Protein AF-A0A396RVX7-F1 (afdb_monomer)

Sequence (44 aa):
MVTRSNANSSGLWSKRISQKDRLIYRFDDKSIYIFAIGGHYDQP

Solvent-accessible surface area (backbone a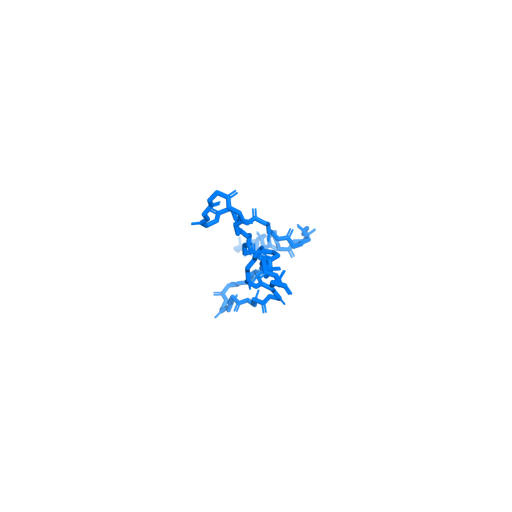toms only — not comparable to full-atom values): 3077 Å² total; per-residue (Å²): 136,84,83,78,78,78,85,79,82,78,79,76,45,79,44,76,81,50,99,69,25,36,37,35,31,42,66,62,101,84,49,77,48,76,80,47,78,55,46,78,81,85,72,129

Radius of gyration: 15.04 Å; Cα contacts (8 Å, |Δi|>4): 51; chains: 1; bounding box: 41×19×40 Å

InterPro domains:
  IPR009614 Toxin YoeB [PF06769] (7-41)
  IPR035093 Toxin-antitoxin system, RelE/ParE toxin domain superfamily [G3DSA:3.30.2310.20] (2-41)
  IPR035093 Toxin-antitoxin system, RelE/ParE toxin domain superfamily [SSF143011] (8-40)

Nearest PDB structures (foldseek):
  3pge-assembly1_A  TM=5.930E-01  e=1.529E+00  Saccharomyces cerevisiae
  1t6l-assembly1_A-2  TM=4.828E-01  e=9.291E-01  Human betaherpesvirus 5
  5ixa-assembly1_A  TM=4.899E-01  e=1.192E+00  Human herpesvirus 5 strain AD169
  2vgn-assembly2_B  TM=5.676E-01  e=2.363E+00  Saccharomyces cerevisiae S288C
  5iwd-assembly1_A-2  TM=4.892E-01  e=3.032E+00  Human herpesvirus 5 strain AD169

Secondary structure (DSSP, 8-state):
---------S--EEEE-SSS-EEEEEE-SS-EEEEEEE------

pLDDT: mean 79.58, std 16.12, range [43.19, 94.81]

Structure (mmCIF, N/CA/C/O backbone):
data_AF-A0A396RVX7-F1
#
_entry.id   AF-A0A396RVX7-F1
#
loop_
_atom_site.group_PDB
_atom_site.id
_atom_site.type_symbol
_atom_site.label_atom_id
_atom_site.label_alt_id
_atom_site.label_comp_id
_atom_site.label_asym_id
_atom_site.label_entity_id
_atom_site.label_seq_id
_atom_site.pdbx_PDB_ins_code
_atom_site.Cartn_x
_atom_site.Cartn_y
_atom_site.Cartn_z
_atom_site.occupancy
_atom_site.B_iso_or_equiv
_atom_site.auth_seq_id
_atom_site.auth_comp_id
_atom_site.auth_asym_id
_atom_site.auth_atom_id
_atom_site.pdbx_PDB_model_num
ATOM 1 N N . MET A 1 1 ? -24.326 12.448 21.801 1.00 43.19 1 MET A N 1
ATOM 2 C CA . MET A 1 1 ? -24.038 11.192 21.075 1.00 43.19 1 MET A CA 1
ATOM 3 C C . MET A 1 1 ? -23.220 11.551 19.847 1.00 43.19 1 MET A C 1
ATOM 5 O O .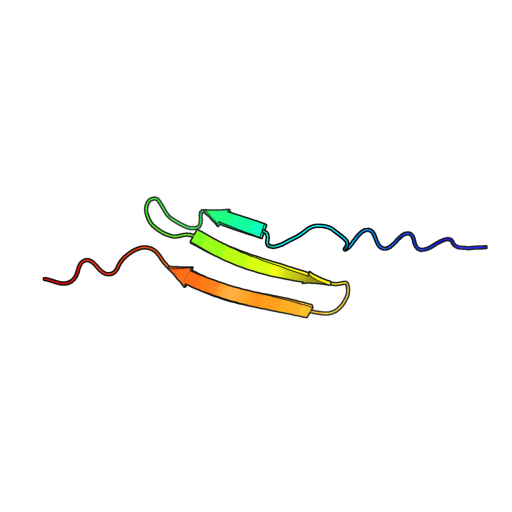 MET A 1 1 ? -23.769 12.126 18.922 1.00 43.19 1 MET A O 1
ATOM 9 N N . VAL A 1 2 ? -21.904 11.330 19.874 1.00 49.16 2 VAL A N 1
ATOM 10 C CA . VAL A 1 2 ? -21.049 11.535 18.695 1.00 49.16 2 VAL A CA 1
ATOM 11 C C . VAL A 1 2 ? -20.935 10.186 18.003 1.00 49.16 2 VAL A C 1
ATOM 13 O O . VAL A 1 2 ? -20.168 9.330 18.435 1.00 49.16 2 VAL A O 1
ATOM 16 N N . THR A 1 3 ? -21.734 9.959 16.968 1.00 52.84 3 THR A N 1
ATOM 17 C CA . THR A 1 3 ? -21.595 8.777 16.118 1.00 52.84 3 THR A CA 1
ATOM 18 C C . THR A 1 3 ? -20.359 8.987 15.249 1.00 52.84 3 THR A C 1
ATOM 20 O O . THR A 1 3 ? -20.409 9.649 14.216 1.00 52.84 3 THR A O 1
ATOM 23 N N . ARG A 1 4 ? -19.204 8.475 15.688 1.00 57.06 4 ARG A N 1
ATOM 24 C CA . ARG A 1 4 ? -18.051 8.315 14.798 1.00 57.06 4 ARG A CA 1
ATOM 25 C C . ARG A 1 4 ? -18.357 7.159 13.855 1.00 57.06 4 ARG A C 1
ATOM 27 O O . ARG A 1 4 ? -18.049 6.010 14.151 1.00 57.06 4 ARG A O 1
ATOM 34 N N . SER A 1 5 ? -18.988 7.467 12.732 1.00 55.78 5 SER A N 1
ATOM 35 C CA . SER A 1 5 ? -19.108 6.544 11.609 1.00 55.78 5 SER A CA 1
ATOM 36 C C . SER A 1 5 ? -17.737 6.439 10.940 1.00 55.78 5 SER A C 1
ATOM 38 O O . SER A 1 5 ? -17.471 7.135 9.964 1.00 55.78 5 SER A O 1
ATOM 40 N N . ASN A 1 6 ? -16.821 5.638 11.495 1.00 57.34 6 ASN A N 1
ATOM 41 C CA . ASN A 1 6 ? -1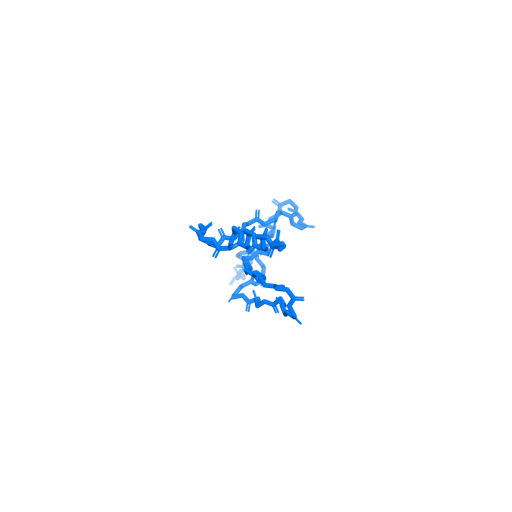5.563 5.350 10.813 1.00 57.34 6 ASN A CA 1
ATOM 42 C C . ASN A 1 6 ? -15.849 4.359 9.679 1.00 57.34 6 ASN A C 1
ATOM 44 O O . ASN A 1 6 ? -15.856 3.145 9.874 1.00 57.34 6 ASN A O 1
ATOM 48 N N . ALA A 1 7 ? -16.181 4.892 8.506 1.00 56.75 7 ALA A N 1
ATOM 49 C CA . ALA A 1 7 ? -16.408 4.116 7.298 1.00 56.75 7 ALA A CA 1
ATOM 50 C C . ALA A 1 7 ? -15.059 3.649 6.723 1.00 56.75 7 ALA A C 1
ATOM 52 O O . ALA A 1 7 ? -14.608 4.136 5.692 1.00 56.75 7 ALA A O 1
ATOM 53 N N . ASN A 1 8 ? -14.399 2.707 7.398 1.00 58.75 8 ASN A N 1
ATOM 54 C CA . ASN A 1 8 ? -13.187 2.045 6.909 1.00 58.75 8 ASN A CA 1
ATOM 55 C C . ASN A 1 8 ? -13.485 0.601 6.470 1.00 58.75 8 ASN A C 1
ATOM 57 O O . ASN A 1 8 ? -12.829 -0.354 6.887 1.00 58.75 8 ASN A O 1
ATOM 61 N N . SER A 1 9 ? -14.556 0.420 5.698 1.00 61.50 9 SER A N 1
ATOM 62 C CA . SER A 1 9 ? -15.130 -0.900 5.404 1.00 61.50 9 SER A CA 1
ATOM 63 C C . SER A 1 9 ? -15.141 -1.238 3.916 1.00 61.50 9 SER A C 1
ATOM 65 O O . SER A 1 9 ? -16.102 -1.839 3.445 1.00 61.50 9 SER A O 1
ATOM 67 N N . SER A 1 10 ? -14.112 -0.873 3.145 1.00 62.12 10 SER A N 1
ATOM 68 C CA . SER A 1 10 ? -14.095 -1.253 1.724 1.00 62.12 10 SER A CA 1
ATOM 69 C C . SER A 1 10 ? -12.705 -1.233 1.076 1.00 62.12 10 SER A C 1
ATOM 71 O O . SER A 1 10 ? -12.394 -0.356 0.277 1.00 62.12 10 SER A O 1
ATOM 73 N N . GLY A 1 11 ? -11.889 -2.249 1.373 1.00 79.12 11 GLY A N 1
ATOM 74 C CA . GLY A 1 11 ? -10.846 -2.731 0.454 1.00 79.1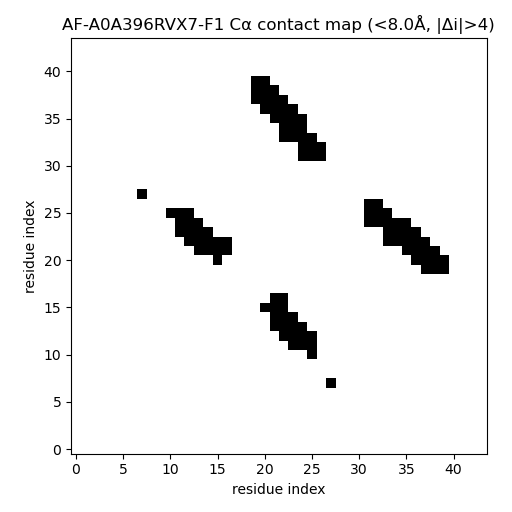2 11 GLY A CA 1
ATOM 75 C C . GLY A 1 11 ? -9.492 -2.005 0.435 1.00 79.12 11 GLY A C 1
ATOM 76 O O . GLY A 1 11 ? -9.207 -1.110 1.229 1.00 79.12 11 GLY A O 1
ATOM 77 N N . LEU A 1 12 ? -8.620 -2.474 -0.466 1.00 90.88 12 LEU A N 1
ATOM 78 C CA . LEU A 1 12 ? -7.317 -1.873 -0.763 1.00 90.88 12 LEU A CA 1
ATOM 79 C C . LEU A 1 12 ? -7.488 -0.727 -1.765 1.00 90.88 12 LEU A C 1
ATOM 81 O O . LEU A 1 12 ? -8.218 -0.847 -2.748 1.00 90.88 12 LEU A O 1
ATOM 85 N N . TRP A 1 13 ? -6.749 0.353 -1.553 1.00 92.81 13 TRP A N 1
ATOM 86 C CA . TRP A 1 13 ? -6.664 1.492 -2.456 1.00 92.81 13 TRP A CA 1
ATOM 87 C C . TRP A 1 13 ? -5.458 1.346 -3.383 1.00 92.81 13 TRP A C 1
ATOM 89 O O . TRP A 1 13 ? -4.386 0.906 -2.968 1.00 92.81 13 TRP A O 1
ATOM 99 N N . SER A 1 14 ? -5.626 1.755 -4.643 1.00 92.50 14 SER A N 1
ATOM 100 C CA . SER A 1 14 ? -4.552 1.822 -5.639 1.00 92.50 14 SER A CA 1
ATOM 101 C C . SER A 1 14 ? -4.336 3.269 -6.063 1.00 92.50 14 SER A C 1
ATOM 103 O O . SER A 1 14 ? -5.214 3.863 -6.688 1.00 92.50 14 SER A O 1
ATOM 105 N N . LYS A 1 15 ? -3.136 3.805 -5.841 1.00 92.19 15 LYS A N 1
ATOM 106 C CA . LYS A 1 15 ? -2.722 5.118 -6.353 1.00 92.19 15 LYS A CA 1
ATOM 107 C C . LYS A 1 15 ? -1.613 4.957 -7.386 1.00 92.19 15 LYS A C 1
ATOM 109 O O . LYS A 1 15 ? -0.624 4.277 -7.135 1.00 92.19 15 LYS A O 1
ATOM 114 N N . ARG A 1 16 ? -1.754 5.601 -8.544 1.00 92.62 16 ARG A N 1
ATOM 115 C CA . ARG A 1 16 ? -0.676 5.687 -9.537 1.00 92.62 16 ARG A CA 1
ATOM 116 C C . ARG A 1 16 ? 0.347 6.722 -9.069 1.00 92.62 16 ARG A C 1
ATOM 118 O O . ARG A 1 16 ? -0.038 7.850 -8.770 1.00 92.62 16 ARG A O 1
ATOM 125 N N . ILE A 1 17 ? 1.617 6.333 -8.987 1.00 92.12 17 ILE A N 1
ATOM 126 C CA . ILE A 1 17 ? 2.714 7.219 -8.549 1.00 92.12 17 ILE A CA 1
ATOM 127 C C . ILE A 1 17 ? 3.688 7.555 -9.686 1.00 92.12 17 ILE A C 1
ATOM 129 O O . ILE A 1 17 ? 4.392 8.554 -9.607 1.00 92.12 17 ILE A O 1
ATOM 133 N N . SER A 1 18 ? 3.674 6.776 -10.770 1.00 88.56 18 SER A N 1
ATOM 134 C CA 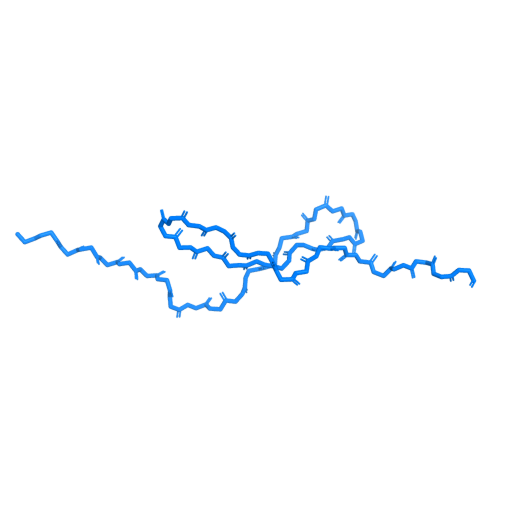. SER A 1 18 ? 4.374 7.070 -12.024 1.00 88.56 18 SER A CA 1
ATOM 135 C C . SER A 1 18 ? 3.576 6.524 -13.216 1.00 88.56 18 SER A C 1
ATOM 137 O O . SER A 1 18 ? 2.505 5.936 -13.046 1.00 88.56 18 SER A O 1
ATOM 139 N N . GLN A 1 19 ? 4.075 6.668 -14.448 1.00 87.31 19 GLN A N 1
ATOM 140 C CA . GLN A 1 19 ? 3.421 6.042 -15.600 1.00 87.31 19 GLN A CA 1
ATOM 141 C C . GLN A 1 19 ? 3.330 4.510 -15.457 1.00 87.31 19 GLN A C 1
ATOM 143 O O . GLN A 1 19 ? 2.345 3.924 -15.909 1.00 87.31 19 GLN A O 1
ATOM 148 N N . LYS A 1 20 ? 4.295 3.865 -14.801 1.00 85.25 20 LYS A N 1
ATOM 149 C CA . LYS A 1 20 ? 4.347 2.402 -14.676 1.00 85.25 20 LYS A CA 1
ATOM 150 C C . LYS A 1 20 ? 3.985 1.900 -13.273 1.00 85.25 20 LYS A C 1
ATOM 152 O O . LYS A 1 20 ? 3.485 0.788 -13.147 1.00 85.25 20 LYS A O 1
ATOM 157 N N . ASP A 1 21 ? 4.145 2.726 -12.242 1.00 89.88 21 ASP A N 1
ATOM 158 C CA . ASP A 1 21 ? 4.091 2.277 -10.850 1.00 89.88 21 ASP A CA 1
ATOM 159 C C . AS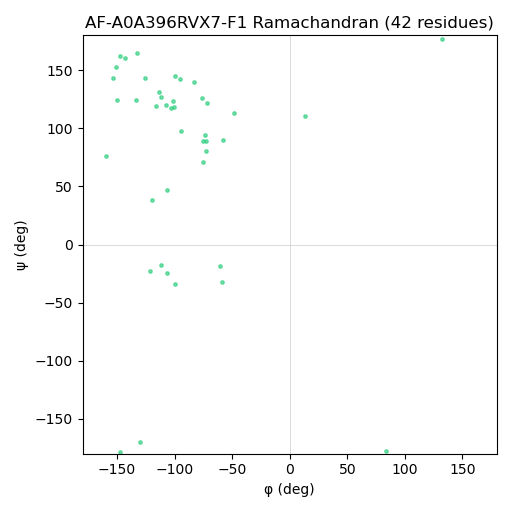P A 1 21 ? 2.750 2.530 -10.163 1.00 89.88 21 ASP A C 1
ATOM 161 O O . ASP A 1 21 ? 2.098 3.575 -10.337 1.00 89.88 21 ASP A O 1
ATOM 165 N N . ARG A 1 22 ? 2.383 1.589 -9.287 1.00 92.81 22 ARG A N 1
ATOM 166 C CA . ARG A 1 22 ? 1.227 1.701 -8.397 1.00 92.81 22 ARG A CA 1
ATOM 167 C C . ARG A 1 22 ? 1.633 1.484 -6.943 1.00 92.81 22 ARG A C 1
ATOM 169 O O . ARG A 1 22 ? 2.477 0.653 -6.624 1.00 92.81 22 ARG A O 1
ATOM 176 N N . LEU A 1 23 ? 0.990 2.248 -6.070 1.00 93.75 23 LEU A N 1
ATOM 177 C CA . LEU A 1 23 ? 0.993 2.066 -4.629 1.00 93.75 23 LEU A CA 1
ATOM 178 C C . LEU A 1 23 ? -0.313 1.381 -4.239 1.00 93.75 23 LEU A C 1
ATOM 180 O O . LEU A 1 23 ? -1.388 1.954 -4.443 1.00 93.75 23 LEU A O 1
ATOM 184 N N . ILE A 1 24 ? -0.210 0.185 -3.667 1.00 94.62 24 ILE A N 1
ATOM 185 C CA . ILE A 1 24 ? -1.342 -0.546 -3.099 1.00 94.62 24 ILE A CA 1
ATOM 186 C C . ILE A 1 24 ? -1.285 -0.410 -1.582 1.00 94.62 24 ILE A C 1
ATOM 188 O O . ILE A 1 24 ? -0.319 -0.840 -0.946 1.00 94.62 24 ILE A O 1
ATOM 192 N N . TYR A 1 25 ? -2.306 0.212 -0.999 1.00 94.81 25 TYR A N 1
ATOM 193 C CA . TYR A 1 25 ? -2.310 0.563 0.416 1.00 94.81 25 TYR A CA 1
ATOM 194 C C . TYR A 1 25 ? -3.712 0.517 1.020 1.00 94.81 25 TYR A C 1
ATOM 196 O O . TYR A 1 25 ? -4.722 0.570 0.325 1.00 94.81 25 TYR A O 1
ATOM 204 N N . ARG A 1 26 ? -3.775 0.457 2.345 1.00 93.94 26 ARG A N 1
ATOM 205 C CA . ARG A 1 26 ? -4.975 0.802 3.115 1.00 93.94 26 ARG A CA 1
ATOM 206 C C . ARG A 1 26 ? -4.565 1.721 4.252 1.00 93.94 26 ARG A C 1
ATOM 208 O O . ARG A 1 26 ? -3.385 1.799 4.586 1.00 93.94 26 ARG A O 1
ATOM 215 N N . PHE A 1 27 ? -5.521 2.384 4.871 1.00 92.06 27 PHE A N 1
ATOM 216 C CA . PHE A 1 27 ? -5.250 3.211 6.035 1.00 92.06 27 PHE A CA 1
ATOM 217 C C . PHE A 1 27 ? -6.398 3.113 7.027 1.00 92.06 27 PHE A C 1
ATOM 219 O O . PHE A 1 27 ? -7.497 2.686 6.680 1.00 92.06 27 PHE A O 1
ATOM 226 N N . ASP A 1 28 ? -6.119 3.472 8.265 1.00 89.19 28 ASP A N 1
ATOM 227 C CA . ASP A 1 28 ? -7.112 3.770 9.285 1.00 89.19 28 ASP A CA 1
ATOM 228 C C . ASP A 1 28 ? -6.771 5.114 9.939 1.00 89.19 28 ASP A C 1
ATOM 230 O O . ASP A 1 28 ? -5.911 5.852 9.455 1.00 89.19 28 ASP A O 1
ATOM 234 N N . ASP A 1 29 ? -7.448 5.441 11.038 1.00 89.81 29 ASP A N 1
ATOM 235 C CA . ASP A 1 29 ? -7.275 6.713 11.746 1.00 89.81 29 ASP A CA 1
ATOM 236 C C . ASP A 1 29 ? -5.847 6.946 12.267 1.00 89.81 29 ASP A C 1
ATOM 238 O O . ASP A 1 29 ? -5.504 8.071 12.631 1.00 89.81 29 ASP A O 1
ATOM 242 N N . LYS A 1 30 ? -5.025 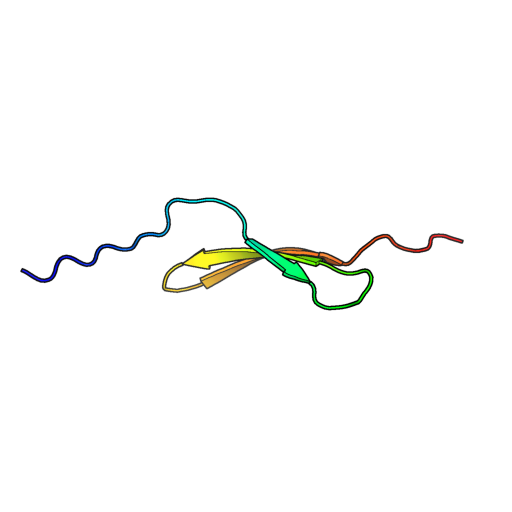5.897 12.379 1.00 92.81 30 LYS A N 1
ATOM 243 C CA . LYS A 1 30 ? -3.720 5.940 13.052 1.00 92.81 30 LYS A CA 1
ATOM 244 C C . LYS A 1 30 ? -2.563 5.547 12.154 1.00 92.81 30 LYS A C 1
ATOM 246 O O . LYS A 1 30 ? -1.417 5.850 12.485 1.00 92.81 30 LYS A O 1
ATOM 251 N N . SER A 1 31 ? -2.806 4.802 11.083 1.00 93.38 31 SER A N 1
ATOM 252 C CA . SER A 1 31 ? -1.729 4.183 10.318 1.00 93.38 31 SER A CA 1
ATOM 253 C C . SER A 1 31 ? -2.071 3.993 8.849 1.00 93.38 31 SER A C 1
ATOM 255 O O . SER A 1 31 ? -3.223 3.812 8.460 1.00 93.38 31 SER A O 1
ATOM 257 N N . ILE A 1 32 ? -1.020 3.990 8.029 1.00 93.19 32 ILE A N 1
ATOM 258 C CA . ILE A 1 32 ? -1.065 3.624 6.615 1.00 93.19 32 ILE A CA 1
ATOM 259 C C . ILE A 1 32 ? -0.300 2.314 6.462 1.00 93.19 32 ILE A C 1
ATOM 261 O O . ILE A 1 32 ? 0.856 2.212 6.864 1.00 93.19 32 ILE A O 1
ATOM 265 N N . TYR A 1 33 ? -0.938 1.322 5.854 1.00 94.00 33 TYR A N 1
ATOM 266 C CA . TYR A 1 33 ? -0.342 0.026 5.563 1.00 94.00 33 TYR A CA 1
ATOM 267 C C .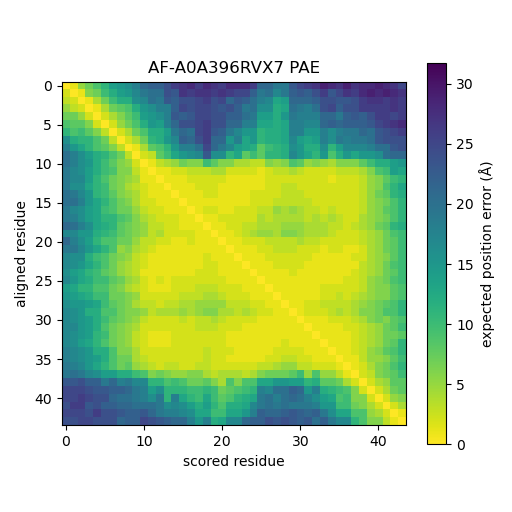 TYR A 1 33 ? -0.076 -0.063 4.073 1.00 94.00 33 TYR A C 1
ATOM 269 O O . TYR A 1 33 ? -1.001 0.027 3.261 1.00 94.00 33 TYR A O 1
ATOM 277 N N . ILE A 1 34 ? 1.188 -0.255 3.725 1.00 94.50 34 ILE A N 1
ATOM 278 C CA . ILE A 1 34 ? 1.625 -0.393 2.345 1.00 94.50 34 ILE A CA 1
ATOM 279 C C . ILE A 1 34 ? 1.847 -1.875 2.061 1.00 94.50 34 ILE A C 1
ATOM 281 O O . ILE A 1 34 ? 2.617 -2.528 2.759 1.00 94.50 34 ILE A O 1
ATOM 285 N N . PHE A 1 35 ? 1.165 -2.396 1.043 1.00 92.12 35 PHE A N 1
ATOM 286 C CA . PHE A 1 35 ? 1.243 -3.807 0.654 1.00 92.12 35 PHE A CA 1
ATOM 287 C C . PHE A 1 35 ? 2.168 -4.023 -0.540 1.00 92.12 35 PHE A C 1
ATOM 289 O O . PHE A 1 35 ? 2.840 -5.045 -0.621 1.00 92.12 35 PHE A O 1
ATOM 296 N N . ALA A 1 36 ? 2.204 -3.061 -1.463 1.00 92.00 36 ALA A N 1
ATOM 297 C CA . ALA A 1 36 ? 3.092 -3.091 -2.615 1.00 92.00 36 ALA A CA 1
ATOM 298 C C . ALA A 1 36 ? 3.398 -1.671 -3.097 1.00 92.00 36 ALA A C 1
ATOM 300 O O . ALA A 1 36 ? 2.519 -0.802 -3.098 1.00 92.00 36 ALA A O 1
ATOM 301 N N . ILE A 1 37 ? 4.634 -1.462 -3.546 1.00 91.00 37 ILE A N 1
ATOM 302 C CA . ILE A 1 37 ? 5.071 -0.257 -4.253 1.00 91.00 37 ILE A CA 1
ATOM 303 C C . ILE A 1 37 ? 5.880 -0.700 -5.465 1.00 91.00 37 ILE A C 1
ATOM 305 O O . ILE A 1 37 ? 6.863 -1.421 -5.311 1.00 91.00 37 ILE A O 1
ATOM 309 N N . GLY A 1 38 ? 5.476 -0.244 -6.647 1.00 86.06 38 GLY A N 1
ATOM 310 C CA . GLY A 1 38 ? 6.216 -0.444 -7.890 1.00 86.06 38 GLY A CA 1
ATOM 311 C C . GLY A 1 38 ? 5.336 -0.944 -9.030 1.00 86.06 38 GLY A C 1
ATOM 312 O O . GLY A 1 38 ? 4.133 -1.171 -8.879 1.00 86.06 38 GLY A O 1
ATOM 313 N N . GLY A 1 39 ? 5.945 -1.083 -10.195 1.00 71.50 39 GLY A N 1
ATOM 314 C CA . GLY A 1 39 ? 5.381 -1.628 -11.414 1.00 71.50 39 GLY A CA 1
ATOM 315 C C . GLY A 1 39 ? 6.517 -2.263 -12.195 1.00 71.50 39 GLY A C 1
ATOM 316 O O . GLY A 1 39 ? 7.526 -1.607 -12.414 1.00 71.50 39 GLY A O 1
ATOM 317 N N . HIS A 1 40 ? 6.335 -3.552 -12.505 1.00 68.31 40 HIS A N 1
ATOM 318 C CA . HIS A 1 40 ? 7.234 -4.469 -13.211 1.00 68.31 40 HIS A CA 1
ATOM 319 C C . HIS A 1 40 ? 8.676 -3.983 -13.391 1.00 68.31 40 HIS A C 1
ATOM 321 O O . HIS A 1 40 ? 8.951 -3.112 -14.214 1.00 68.31 40 HIS A O 1
ATOM 327 N N . TYR A 1 41 ? 9.597 -4.635 -12.672 1.00 63.38 41 TYR A N 1
ATOM 328 C CA . TYR A 1 41 ? 11.006 -4.645 -13.038 1.00 63.38 41 TYR A CA 1
ATOM 329 C C . TYR A 1 41 ? 11.082 -4.988 -14.529 1.00 63.38 41 TYR A C 1
ATOM 331 O O . TYR A 1 41 ? 10.706 -6.096 -14.913 1.00 63.3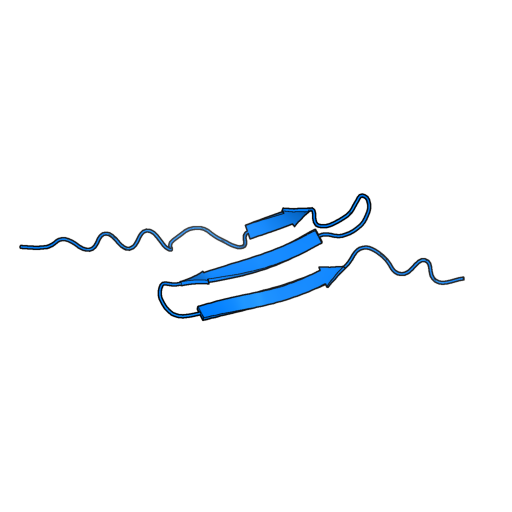8 41 TYR A O 1
ATOM 339 N N . ASP A 1 42 ? 11.515 -4.037 -15.360 1.00 64.19 42 ASP A N 1
ATOM 340 C CA . ASP A 1 42 ? 12.160 -4.381 -16.625 1.00 64.19 42 ASP A CA 1
ATOM 341 C C . ASP A 1 42 ? 13.361 -5.240 -16.205 1.00 64.19 42 ASP A C 1
ATOM 343 O O . ASP A 1 42 ? 14.408 -4.728 -15.805 1.00 64.19 42 ASP A O 1
ATOM 347 N N . GLN A 1 43 ? 13.145 -6.555 -16.124 1.00 64.19 43 GLN A N 1
ATOM 348 C CA . GLN A 1 43 ? 14.226 -7.519 -16.055 1.00 64.19 43 GLN A CA 1
ATOM 349 C C . GLN A 1 43 ? 14.848 -7.526 -17.453 1.00 64.19 43 GLN A C 1
ATOM 351 O O . GLN A 1 43 ? 14.106 -7.743 -18.415 1.00 64.19 43 GLN A O 1
ATOM 356 N N . PRO A 1 44 ? 16.152 -7.232 -17.591 1.00 62.34 44 PRO A N 1
ATOM 357 C CA . PRO A 1 44 ? 16.853 -7.488 -18.840 1.00 62.34 44 PRO A CA 1
ATOM 358 C C . PRO A 1 44 ? 16.890 -8.987 -19.159 1.00 62.34 44 PRO A C 1
ATOM 360 O O . PRO A 1 44 ? 16.856 -9.805 -18.206 1.00 62.34 44 PRO A O 1
#

Mean predicted aligned error: 9.02 Å

Organism: NCBI:txid2078689

Foldseek 3Di:
DDPPPQPQDDDWDWDDPDPFWIWTWGDGPPDIGTDDITGDDPDD